Protein AF-A0AA95RT34-F1 (afdb_monomer_lite)

Secondary structure (DSSP, 8-state):
-EEEEEETTEEEEEEEEEE-SSS-EEEEEEEE-GGGTTSSHHHHHHHHHHSS-----

Foldseek 3Di:
DKDFDDDPRDTFWIWDWDDPLPDDIDIDPTDGHPVCPPVCPSVVRVVCVVPDNSDDD

pLDDT: mean 91.42, std 10.41, range [50.22, 97.94]

Sequence (57 aa):
MCYGVYDEGEMIAFARLVTDGATMYYLCDVFVLDEYRGQGISKKLIDTIVNAQITTS

Structure (mmCIF, N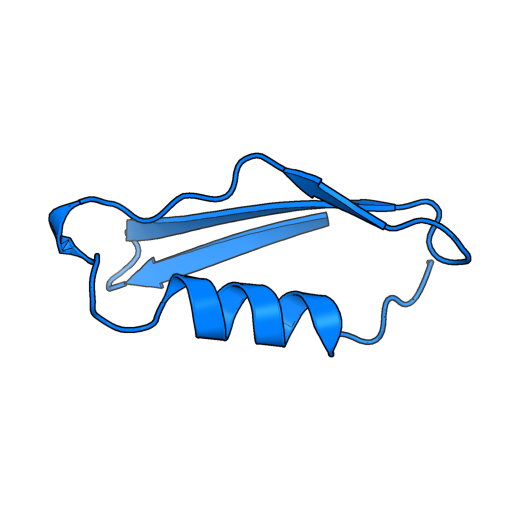/CA/C/O backbone):
data_AF-A0AA95RT34-F1
#
_entry.id   AF-A0AA95RT34-F1
#
loop_
_atom_site.group_PDB
_atom_site.id
_atom_site.type_symbol
_atom_site.label_atom_id
_atom_site.label_alt_id
_atom_site.label_comp_id
_atom_site.label_asym_id
_atom_site.label_entity_id
_atom_site.label_seq_id
_atom_site.pdbx_PDB_ins_code
_atom_site.Cartn_x
_atom_site.Cartn_y
_atom_site.Cartn_z
_atom_site.occupancy
_atom_site.B_iso_or_equiv
_atom_site.auth_seq_id
_atom_site.auth_comp_id
_atom_site.auth_asym_id
_atom_site.auth_atom_id
_atom_site.pdbx_PDB_model_num
ATOM 1 N N . MET A 1 1 ? -2.324 -2.446 -9.892 1.00 90.56 1 MET A N 1
ATOM 2 C CA . MET A 1 1 ? -2.920 -3.336 -8.870 1.00 90.56 1 MET A CA 1
ATOM 3 C C . MET A 1 1 ? -3.696 -2.501 -7.863 1.00 90.56 1 MET A C 1
ATOM 5 O O . MET A 1 1 ? -3.292 -1.373 -7.599 1.00 90.56 1 MET A O 1
ATOM 9 N N . CYS A 1 2 ? -4.799 -3.026 -7.330 1.00 94.19 2 CYS A N 1
ATOM 10 C CA . CYS A 1 2 ? -5.647 -2.332 -6.357 1.00 94.19 2 CYS A CA 1
ATOM 11 C C . CYS A 1 2 ? -5.743 -3.166 -5.082 1.00 94.19 2 CYS A C 1
ATOM 13 O O . CYS A 1 2 ? -5.945 -4.376 -5.158 1.00 94.19 2 CYS A O 1
ATOM 15 N N . TYR A 1 3 ? -5.612 -2.511 -3.936 1.00 95.50 3 TYR A N 1
ATOM 16 C CA . TYR A 1 3 ? -5.637 -3.137 -2.624 1.00 95.50 3 TYR A CA 1
ATOM 17 C C . TYR A 1 3 ? -6.744 -2.493 -1.801 1.00 95.50 3 TYR A C 1
ATOM 19 O O . TYR A 1 3 ? -6.808 -1.269 -1.699 1.00 95.50 3 TYR A O 1
ATOM 27 N N . GLY A 1 4 ? -7.609 -3.326 -1.229 1.00 96.25 4 GLY A N 1
ATOM 28 C CA . GLY A 1 4 ? -8.680 -2.909 -0.333 1.00 96.25 4 GLY A CA 1
ATOM 29 C C . GLY A 1 4 ? -8.553 -3.622 1.005 1.00 96.25 4 GLY A C 1
ATOM 30 O O . GLY A 1 4 ? -8.201 -4.802 1.049 1.00 96.25 4 GLY A O 1
ATOM 31 N N . VAL A 1 5 ? -8.833 -2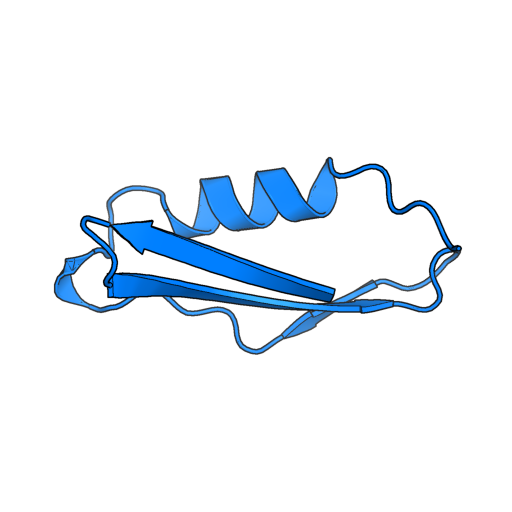.906 2.088 1.00 97.25 5 VAL A N 1
ATOM 32 C CA . VAL A 1 5 ? -9.012 -3.483 3.423 1.00 97.25 5 VAL A CA 1
ATOM 33 C C . VAL A 1 5 ? -10.502 -3.527 3.697 1.00 97.25 5 VAL A C 1
ATOM 35 O O . VAL A 1 5 ? -11.176 -2.509 3.539 1.00 97.25 5 VAL A O 1
ATOM 38 N N . TYR A 1 6 ? -10.989 -4.695 4.105 1.00 96.94 6 TYR A N 1
ATOM 39 C CA . TYR A 1 6 ? -12.399 -4.928 4.382 1.00 96.94 6 TYR A CA 1
ATOM 40 C C . TYR A 1 6 ? -12.601 -5.301 5.845 1.00 96.94 6 TYR A C 1
ATOM 42 O O . TYR A 1 6 ? -11.811 -6.070 6.397 1.00 96.94 6 TYR A O 1
ATOM 50 N N . ASP A 1 7 ? -13.665 -4.775 6.433 1.00 96.31 7 ASP A N 1
ATOM 51 C CA . ASP A 1 7 ? -14.152 -5.107 7.768 1.00 96.31 7 ASP A CA 1
ATOM 52 C C . ASP A 1 7 ? -15.646 -5.415 7.663 1.00 96.31 7 ASP A C 1
ATOM 54 O O . ASP A 1 7 ? -16.393 -4.648 7.067 1.00 96.31 7 ASP A O 1
ATOM 58 N N . GLU A 1 8 ? -16.056 -6.598 8.118 1.00 95.75 8 GLU A N 1
ATOM 59 C CA . GLU A 1 8 ? -17.437 -7.108 7.995 1.00 95.75 8 GLU A CA 1
ATOM 60 C C . GLU A 1 8 ? -18.067 -7.018 6.583 1.00 95.75 8 GLU A C 1
ATOM 62 O O . GLU A 1 8 ? -19.283 -7.005 6.422 1.00 95.75 8 GLU A O 1
ATOM 67 N N . GLY A 1 9 ? -17.238 -7.018 5.534 1.00 95.62 9 GLY A N 1
ATOM 68 C CA . GLY A 1 9 ? -17.677 -6.910 4.137 1.00 95.62 9 GLY A CA 1
ATOM 69 C C . GLY A 1 9 ? -17.679 -5.485 3.575 1.00 95.62 9 GLY A C 1
ATOM 70 O O . GLY A 1 9 ? -17.787 -5.325 2.361 1.00 95.62 9 GLY A O 1
ATOM 71 N N . GLU A 1 10 ? -17.460 -4.471 4.409 1.00 96.44 10 GLU A N 1
ATOM 72 C CA . GLU A 1 10 ? -17.344 -3.069 4.005 1.00 96.44 10 GLU A CA 1
ATOM 73 C C . GLU A 1 10 ? -15.887 -2.685 3.741 1.00 96.44 10 GLU A C 1
ATOM 75 O O . GLU A 1 10 ? -14.980 -3.069 4.479 1.00 96.44 10 GLU A O 1
ATOM 80 N N . MET A 1 11 ? -15.636 -1.914 2.680 1.00 97.00 11 MET A N 1
ATOM 81 C CA . MET A 1 11 ? -14.283 -1.463 2.344 1.00 97.00 11 MET A CA 1
ATOM 82 C C . MET A 1 11 ? -13.909 -0.224 3.162 1.00 97.00 11 MET A C 1
ATOM 84 O O . MET A 1 11 ? -14.398 0.875 2.907 1.00 97.00 11 MET A O 1
ATOM 88 N N . ILE A 1 12 ? -12.980 -0.389 4.101 1.00 97.94 12 ILE A N 1
ATOM 89 C CA . ILE A 1 12 ? -12.593 0.653 5.063 1.00 97.94 12 ILE A CA 1
ATOM 90 C C . ILE A 1 12 ? -11.286 1.373 4.707 1.00 97.94 12 ILE A C 1
ATOM 92 O O . ILE A 1 12 ? -10.990 2.443 5.244 1.00 97.94 12 ILE A O 1
ATOM 96 N N . ALA A 1 13 ? -10.483 0.804 3.805 1.00 97.75 13 ALA A N 1
ATOM 97 C CA . ALA A 1 13 ? -9.291 1.449 3.264 1.00 97.75 13 ALA A CA 1
ATOM 98 C C . ALA A 1 13 ? -8.995 0.974 1.844 1.00 97.75 13 ALA A C 1
ATOM 100 O O . ALA A 1 13 ? -9.325 -0.153 1.472 1.00 97.75 13 ALA A O 1
ATOM 101 N N . PHE A 1 14 ? -8.319 1.820 1.073 1.00 97.75 14 PHE A N 1
ATOM 102 C CA . PHE A 1 14 ? -7.963 1.538 -0.311 1.00 97.75 14 PHE A CA 1
ATOM 103 C C . PHE A 1 14 ? -6.592 2.116 -0.658 1.00 97.75 14 PHE A C 1
ATOM 105 O O . PHE A 1 14 ? -6.167 3.121 -0.086 1.00 97.75 14 PHE A O 1
ATOM 112 N N . ALA A 1 15 ? -5.904 1.467 -1.594 1.00 97.06 15 ALA A N 1
ATOM 113 C CA . ALA A 1 15 ? -4.693 1.965 -2.227 1.00 97.06 15 ALA A CA 1
ATOM 114 C C . ALA A 1 15 ? -4.551 1.397 -3.643 1.00 97.06 15 ALA A C 1
ATOM 116 O O . ALA A 1 15 ? -4.802 0.212 -3.895 1.00 97.06 15 ALA A O 1
ATOM 117 N N . ARG A 1 16 ? -4.071 2.226 -4.570 1.00 95.56 16 ARG A N 1
ATOM 118 C CA . ARG A 1 16 ? -3.778 1.828 -5.946 1.00 95.56 16 ARG A CA 1
ATOM 119 C C . ARG A 1 16 ? -2.285 1.922 -6.221 1.00 95.56 16 ARG A C 1
ATOM 121 O O . ARG A 1 16 ? -1.671 2.970 -6.043 1.00 95.56 16 ARG A O 1
ATOM 128 N N . LEU A 1 17 ? -1.714 0.821 -6.700 1.00 94.25 17 LEU A N 1
ATOM 129 C CA . LEU A 1 17 ? -0.335 0.755 -7.168 1.00 94.25 17 LEU A CA 1
ATOM 130 C C . LEU A 1 17 ? -0.309 0.715 -8.696 1.00 94.25 17 LEU A C 1
ATOM 132 O O . LEU A 1 17 ? -0.788 -0.243 -9.312 1.00 94.25 17 LEU A O 1
ATOM 136 N N . VAL A 1 18 ? 0.277 1.738 -9.301 1.00 94.12 18 VAL A N 1
ATOM 137 C CA . VAL A 1 18 ? 0.610 1.784 -10.726 1.00 94.12 18 VAL A CA 1
ATOM 138 C C . VAL A 1 18 ? 2.085 1.432 -10.863 1.00 94.12 18 VAL A C 1
ATOM 140 O O . VAL A 1 18 ? 2.925 2.016 -10.187 1.00 94.12 18 VAL A O 1
ATOM 143 N N . THR A 1 19 ? 2.411 0.445 -11.688 1.00 93.12 19 THR A N 1
ATOM 144 C CA . THR A 1 19 ? 3.784 -0.050 -11.821 1.00 93.12 19 THR A CA 1
ATOM 145 C C . THR A 1 19 ? 4.011 -0.661 -13.196 1.00 93.12 19 THR A C 1
ATOM 147 O O . THR A 1 19 ? 3.067 -1.166 -13.804 1.00 93.12 19 THR A O 1
ATOM 150 N N . ASP A 1 20 ? 5.256 -0.606 -13.666 1.00 91.75 20 ASP A N 1
ATOM 151 C CA . ASP A 1 20 ? 5.745 -1.345 -14.836 1.00 91.75 20 ASP A CA 1
ATOM 152 C C . ASP A 1 20 ? 6.109 -2.809 -14.505 1.00 91.75 20 ASP A C 1
ATOM 154 O O . ASP A 1 20 ? 6.442 -3.577 -15.402 1.00 91.75 20 ASP A O 1
ATOM 158 N N . GLY A 1 21 ? 6.050 -3.199 -13.225 1.00 87.25 21 GLY A N 1
ATOM 159 C CA . GLY A 1 21 ? 6.401 -4.532 -12.740 1.00 87.25 21 GLY A CA 1
ATOM 160 C C . GLY A 1 21 ? 7.902 -4.820 -12.706 1.00 87.25 21 GLY A C 1
ATOM 161 O O . GLY A 1 21 ? 8.282 -5.977 -12.552 1.00 87.25 21 GLY A O 1
ATOM 162 N N . ALA A 1 22 ? 8.756 -3.804 -12.865 1.00 86.56 22 ALA A N 1
ATOM 163 C CA . ALA A 1 22 ? 10.203 -3.989 -12.926 1.00 86.56 22 ALA A CA 1
ATOM 164 C C . ALA A 1 22 ? 10.980 -2.891 -12.193 1.00 86.56 22 ALA A C 1
ATOM 166 O O . ALA A 1 22 ? 11.798 -3.197 -11.325 1.00 86.56 22 ALA A O 1
ATOM 167 N N . THR A 1 23 ? 10.750 -1.619 -12.528 1.00 88.00 23 THR A N 1
ATOM 168 C CA . THR 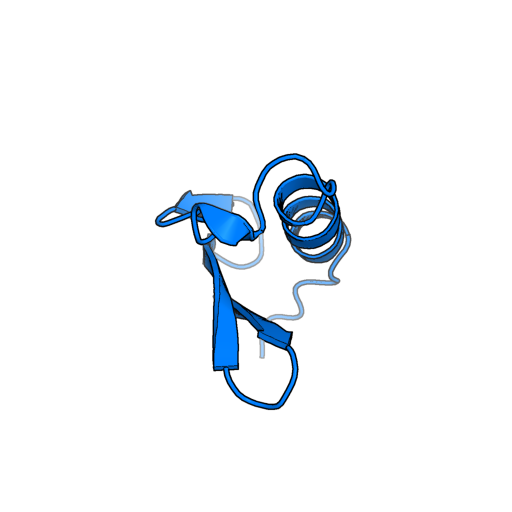A 1 23 ? 11.621 -0.512 -12.099 1.00 88.00 23 THR A CA 1
ATOM 169 C C . THR A 1 23 ? 10.890 0.659 -11.462 1.00 88.00 23 THR A C 1
ATOM 171 O O . THR A 1 23 ? 11.503 1.419 -10.711 1.00 88.00 23 THR A O 1
ATOM 174 N N . MET A 1 24 ? 9.590 0.808 -11.712 1.00 89.81 24 MET A N 1
ATOM 175 C CA . MET A 1 24 ? 8.816 1.951 -11.2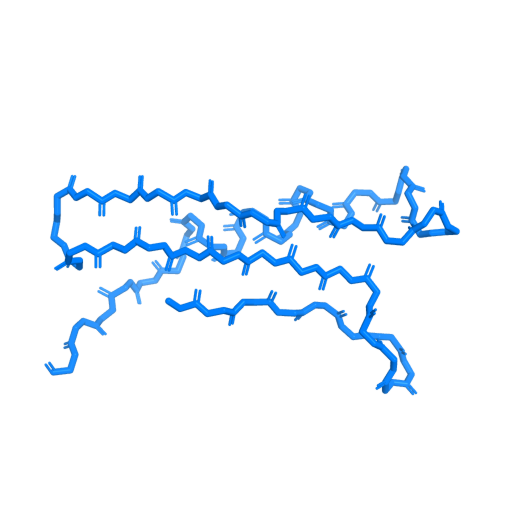55 1.00 89.81 24 MET A CA 1
ATOM 176 C C . MET A 1 24 ? 7.564 1.519 -10.502 1.00 89.81 24 MET A C 1
ATOM 178 O O . MET A 1 24 ? 6.778 0.694 -10.964 1.00 89.81 24 MET A O 1
ATOM 182 N N . TYR A 1 25 ? 7.338 2.177 -9.368 1.00 92.81 25 TYR A N 1
ATOM 183 C CA . TYR A 1 25 ? 6.163 2.006 -8.526 1.00 92.81 25 TYR A CA 1
ATOM 184 C C . TYR A 1 25 ? 5.604 3.380 -8.158 1.00 92.81 25 TYR A C 1
ATOM 186 O O . TYR A 1 25 ? 6.330 4.245 -7.671 1.00 92.81 25 TYR A O 1
ATOM 194 N N . TYR A 1 26 ? 4.310 3.582 -8.383 1.00 94.44 26 TYR A N 1
ATOM 195 C CA . TYR A 1 26 ? 3.589 4.798 -8.038 1.00 94.44 26 TYR A CA 1
ATOM 196 C C . TYR A 1 26 ? 2.346 4.448 -7.227 1.00 94.44 26 TYR A C 1
ATOM 198 O O . TYR A 1 26 ? 1.425 3.787 -7.713 1.00 94.44 26 TYR A O 1
ATOM 206 N N . LEU A 1 27 ? 2.343 4.879 -5.968 1.00 94.00 27 LEU A N 1
ATOM 207 C CA . LEU A 1 27 ? 1.234 4.674 -5.049 1.00 94.00 27 LEU A CA 1
ATOM 208 C C . LEU A 1 27 ? 0.298 5.884 -5.099 1.00 94.00 27 LEU A C 1
ATOM 210 O O . LEU A 1 27 ? 0.738 7.023 -4.954 1.00 94.00 27 LEU A O 1
ATOM 214 N N . CYS A 1 28 ? -0.991 5.634 -5.291 1.00 95.31 28 CYS A N 1
ATOM 215 C CA . CYS A 1 28 ? -2.013 6.666 -5.407 1.00 95.31 28 CYS A CA 1
ATOM 216 C C . CYS A 1 28 ? -3.333 6.236 -4.762 1.00 95.31 28 CYS A C 1
ATOM 218 O O . CYS A 1 28 ? -3.525 5.067 -4.419 1.00 95.31 28 CYS A O 1
ATOM 220 N N . ASP A 1 29 ? -4.220 7.215 -4.575 1.00 95.12 29 ASP A N 1
ATOM 221 C CA . ASP A 1 29 ? -5.570 7.040 -4.028 1.00 95.12 29 ASP A CA 1
ATOM 222 C C . ASP A 1 29 ? -5.595 6.322 -2.668 1.00 95.12 29 ASP A C 1
ATOM 224 O O . ASP A 1 29 ? -6.483 5.521 -2.391 1.00 95.12 29 ASP A O 1
ATOM 228 N N . VAL A 1 30 ? -4.593 6.581 -1.819 1.00 95.00 30 VAL A N 1
ATOM 229 C CA . VAL A 1 30 ? -4.492 5.952 -0.497 1.00 95.00 30 VAL A CA 1
ATOM 230 C C . VAL A 1 30 ? -5.407 6.667 0.484 1.00 95.00 30 VAL A C 1
ATOM 232 O O . VAL A 1 30 ? -5.183 7.836 0.803 1.00 95.00 30 VAL A O 1
ATOM 235 N N . PHE A 1 31 ? -6.396 5.956 1.019 1.00 96.62 31 PHE A N 1
ATOM 236 C CA . PHE A 1 31 ? -7.254 6.488 2.073 1.00 96.62 31 PHE A CA 1
ATOM 237 C C . PHE A 1 31 ? -7.696 5.415 3.068 1.00 96.62 31 PHE A C 1
ATOM 239 O O . PHE A 1 31 ? -7.681 4.218 2.786 1.00 96.62 31 PHE A O 1
ATOM 246 N N . VAL A 1 32 ? -8.094 5.887 4.247 1.00 97.81 32 VAL A N 1
ATOM 247 C CA . VAL A 1 32 ? -8.770 5.124 5.303 1.00 97.81 32 VAL A CA 1
ATOM 248 C C . VAL A 1 32 ? -9.981 5.953 5.724 1.00 97.81 32 VAL A C 1
ATOM 250 O O . VAL A 1 32 ? -9.834 7.174 5.900 1.00 97.81 32 VAL A O 1
ATOM 253 N N . LEU A 1 33 ? -11.143 5.307 5.859 1.00 97.56 33 LEU A N 1
ATOM 254 C CA . LEU A 1 33 ? -12.364 5.934 6.373 1.00 97.56 33 LEU A CA 1
ATOM 255 C C . LEU A 1 33 ? -12.108 6.558 7.750 1.00 97.56 33 LEU A C 1
ATOM 257 O O . LEU A 1 33 ? -11.307 6.037 8.529 1.00 97.56 33 LEU A O 1
ATOM 261 N N . ASP A 1 34 ? -12.738 7.698 8.023 1.00 97.19 34 ASP A N 1
ATOM 262 C CA . ASP A 1 34 ? -12.413 8.555 9.169 1.00 97.19 34 ASP A CA 1
ATOM 263 C C . ASP A 1 34 ? -12.535 7.810 10.506 1.00 97.19 34 ASP A C 1
ATOM 265 O O . ASP A 1 34 ? -11.659 7.931 11.364 1.00 97.19 34 ASP A O 1
ATOM 269 N N . GLU A 1 35 ? -13.553 6.963 10.637 1.00 97.12 35 GLU A N 1
ATOM 270 C CA . GLU A 1 35 ? -13.874 6.147 11.813 1.00 97.12 35 GLU A CA 1
ATOM 271 C C . GLU A 1 35 ? -12.798 5.092 12.117 1.00 97.12 35 GLU A C 1
ATOM 273 O O . GLU A 1 35 ? -12.636 4.651 13.256 1.00 97.12 35 GLU A O 1
ATOM 278 N N . TYR A 1 36 ? -12.017 4.718 11.102 1.00 96.44 36 TYR A N 1
ATOM 279 C CA . TYR A 1 36 ? -10.996 3.674 11.161 1.00 96.44 36 TYR A CA 1
ATOM 280 C C . TYR A 1 36 ? -9.567 4.241 11.246 1.00 96.44 36 TYR A C 1
ATOM 282 O O . TYR A 1 36 ? -8.576 3.502 11.316 1.00 96.44 36 TYR A O 1
ATOM 290 N N . ARG A 1 37 ? -9.410 5.570 11.262 1.00 96.19 37 ARG A N 1
ATOM 291 C CA . ARG A 1 37 ? -8.094 6.220 11.366 1.00 96.19 37 ARG A CA 1
ATOM 292 C C . ARG A 1 37 ? -7.465 6.030 12.746 1.00 96.19 37 ARG A C 1
ATOM 294 O O . ARG A 1 37 ? -8.119 5.745 13.738 1.00 96.19 37 ARG A O 1
ATOM 301 N N . GLY A 1 38 ? -6.139 6.168 12.803 1.00 96.12 38 GLY A N 1
ATOM 302 C CA . GLY A 1 38 ? -5.363 6.009 14.042 1.00 96.12 38 GLY A CA 1
ATOM 303 C C . GLY A 1 38 ? -5.075 4.557 14.446 1.00 96.12 38 GLY A C 1
ATOM 304 O O . GLY A 1 38 ? -4.245 4.330 15.319 1.00 96.12 38 GLY A O 1
ATOM 305 N N . GLN A 1 39 ? -5.660 3.572 13.760 1.00 96.56 39 GLN A N 1
ATOM 306 C CA . GLN A 1 39 ? -5.520 2.145 14.084 1.00 96.56 39 GLN A CA 1
ATOM 307 C C . GLN A 1 39 ? -4.358 1.443 13.349 1.00 96.56 39 GLN A C 1
ATOM 309 O O . GLN A 1 39 ? -4.212 0.227 13.399 1.00 96.56 39 GLN A O 1
ATOM 314 N N . GLY A 1 40 ? -3.523 2.192 12.617 1.00 96.00 40 GLY A N 1
ATOM 315 C CA . GLY A 1 40 ? -2.383 1.635 11.872 1.00 96.00 40 GLY A CA 1
ATOM 316 C C . GLY A 1 40 ? -2.737 0.922 10.558 1.00 96.00 40 GLY A C 1
ATOM 317 O O . GLY A 1 40 ? -1.851 0.347 9.927 1.00 96.00 40 GLY A O 1
ATOM 318 N N . ILE A 1 41 ? -3.991 1.001 10.102 1.00 96.56 41 ILE A N 1
ATOM 319 C CA . ILE A 1 41 ? -4.476 0.335 8.879 1.00 96.56 41 ILE A CA 1
ATOM 320 C C . ILE A 1 41 ? -3.678 0.755 7.641 1.00 96.56 41 ILE A C 1
ATOM 322 O O . ILE A 1 41 ? -3.207 -0.104 6.900 1.00 96.56 41 ILE A O 1
ATOM 326 N N . SER A 1 42 ? -3.452 2.058 7.444 1.00 94.00 42 SER A N 1
ATOM 327 C CA . SER A 1 42 ? -2.675 2.557 6.300 1.00 94.00 42 SER A CA 1
ATOM 328 C C . SER A 1 42 ? -1.234 2.046 6.304 1.00 94.00 42 SER A C 1
ATOM 330 O O . SER A 1 42 ? -0.710 1.695 5.252 1.00 94.00 42 SER A O 1
ATOM 332 N N . LYS A 1 43 ? -0.604 1.932 7.482 1.00 95.25 43 LYS A N 1
ATOM 333 C CA . LYS A 1 43 ? 0.741 1.352 7.609 1.00 95.25 43 LYS A CA 1
ATOM 334 C C . LYS A 1 43 ? 0.753 -0.108 7.176 1.00 95.25 43 LYS A C 1
ATOM 336 O O . LYS A 1 43 ? 1.588 -0.475 6.361 1.00 95.25 43 LYS A O 1
ATOM 341 N N . LYS A 1 44 ? -0.184 -0.917 7.676 1.00 95.44 44 LYS A N 1
ATOM 342 C CA . LYS A 1 44 ? -0.279 -2.341 7.323 1.00 95.44 44 LYS A CA 1
ATOM 343 C C . LYS A 1 44 ? -0.587 -2.543 5.836 1.00 95.44 44 LYS A C 1
ATOM 345 O O . LYS A 1 44 ? -0.011 -3.426 5.207 1.00 95.44 44 LYS A O 1
ATOM 350 N N . LEU A 1 45 ? -1.459 -1.707 5.271 1.00 95.06 45 LEU A N 1
ATOM 351 C CA . LEU A 1 45 ? -1.784 -1.715 3.847 1.00 95.06 45 LEU A CA 1
ATOM 352 C C . LEU A 1 45 ? -0.544 -1.423 2.993 1.00 95.06 45 LEU A C 1
ATOM 354 O O . LEU A 1 45 ? -0.228 -2.197 2.097 1.00 95.06 45 LEU A O 1
ATOM 358 N N . ILE A 1 46 ? 0.188 -0.348 3.295 1.00 93.88 46 ILE A N 1
ATOM 359 C CA . ILE A 1 46 ? 1.400 0.016 2.550 1.00 93.88 46 ILE A CA 1
ATOM 360 C C . ILE A 1 46 ? 2.485 -1.053 2.711 1.00 93.88 46 ILE A C 1
ATOM 362 O O . ILE A 1 46 ? 3.100 -1.436 1.722 1.00 93.88 46 ILE A O 1
ATOM 366 N N . ASP A 1 47 ? 2.687 -1.573 3.922 1.00 94.62 47 ASP A N 1
ATOM 367 C CA . ASP A 1 47 ? 3.654 -2.643 4.188 1.00 94.62 47 ASP A CA 1
ATOM 368 C C . ASP A 1 47 ? 3.342 -3.907 3.372 1.00 94.62 47 ASP A C 1
ATOM 370 O O . ASP A 1 47 ? 4.233 -4.505 2.771 1.00 94.62 47 ASP A O 1
ATOM 374 N N . THR A 1 48 ? 2.058 -4.253 3.248 1.00 93.19 48 THR A N 1
ATOM 375 C CA . THR A 1 48 ? 1.607 -5.362 2.396 1.00 93.19 48 THR A CA 1
ATOM 376 C C . THR A 1 48 ? 1.939 -5.111 0.925 1.00 93.19 48 THR A C 1
ATOM 378 O O . THR A 1 48 ? 2.363 -6.028 0.232 1.00 93.19 48 THR A O 1
ATOM 381 N N . ILE A 1 49 ? 1.767 -3.878 0.437 1.00 92.12 49 ILE A N 1
ATOM 382 C CA . ILE A 1 49 ? 2.038 -3.517 -0.962 1.00 92.12 49 ILE A CA 1
ATOM 383 C C . ILE A 1 49 ? 3.538 -3.548 -1.263 1.00 92.12 49 ILE A C 1
ATOM 385 O O . ILE A 1 49 ? 3.940 -4.077 -2.295 1.00 92.12 49 ILE A O 1
ATOM 389 N N . VAL A 1 50 ? 4.363 -2.990 -0.375 1.00 90.12 50 VAL A N 1
ATOM 390 C CA . VAL A 1 50 ? 5.818 -2.875 -0.574 1.00 90.12 50 VAL A CA 1
ATOM 391 C C . VAL A 1 50 ? 6.508 -4.234 -0.489 1.00 90.12 50 VAL A C 1
ATOM 393 O O . VAL A 1 50 ? 7.447 -4.486 -1.238 1.00 90.12 50 VAL A O 1
ATOM 396 N N . ASN A 1 51 ? 6.039 -5.116 0.395 1.00 89.38 51 ASN A N 1
ATOM 397 C CA . ASN A 1 51 ? 6.615 -6.451 0.559 1.00 89.38 51 ASN A CA 1
ATOM 398 C C . ASN A 1 51 ? 5.951 -7.516 -0.328 1.00 89.38 51 ASN A C 1
ATOM 400 O O . ASN A 1 51 ? 6.363 -8.678 -0.301 1.00 89.38 51 ASN A O 1
ATOM 404 N N . ALA A 1 52 ? 4.928 -7.161 -1.109 1.00 83.00 52 ALA A N 1
ATOM 405 C CA . ALA A 1 52 ? 4.341 -8.086 -2.065 1.00 83.00 52 ALA A CA 1
ATOM 406 C C . ALA A 1 52 ? 5.356 -8.418 -3.168 1.00 83.00 52 ALA A C 1
ATOM 408 O O . ALA A 1 52 ? 5.964 -7.530 -3.764 1.00 83.00 52 ALA A O 1
ATOM 409 N N . GLN A 1 53 ? 5.500 -9.704 -3.496 1.00 71.19 53 GLN A N 1
ATOM 410 C CA . GLN A 1 53 ? 6.201 -10.103 -4.713 1.00 71.19 53 GLN A CA 1
ATOM 411 C C . GLN A 1 53 ? 5.333 -9.738 -5.914 1.00 71.19 53 GLN A C 1
ATOM 413 O O . GLN A 1 53 ? 4.330 -10.395 -6.204 1.00 71.19 53 GLN A O 1
ATOM 418 N N . ILE A 1 54 ? 5.708 -8.665 -6.603 1.00 67.31 54 ILE A N 1
ATOM 419 C CA . ILE A 1 54 ? 5.019 -8.222 -7.810 1.00 67.31 54 ILE A CA 1
ATOM 420 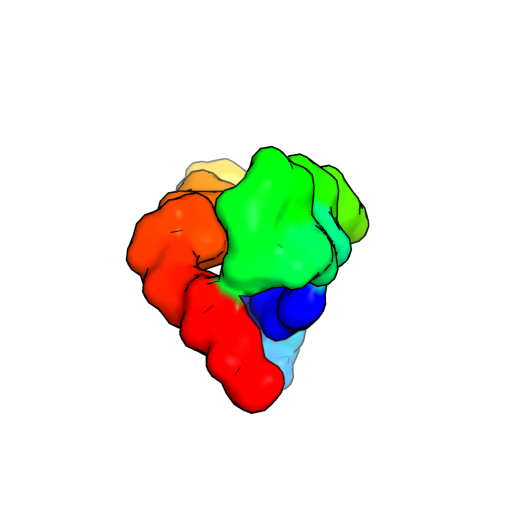C C . ILE A 1 54 ? 5.455 -9.149 -8.938 1.00 67.31 54 ILE A C 1
ATOM 422 O O . ILE A 1 54 ? 6.490 -8.955 -9.563 1.00 67.31 54 ILE A O 1
ATOM 426 N N . THR A 1 55 ? 4.683 -10.216 -9.133 1.00 57.66 55 THR A N 1
ATOM 427 C CA . THR A 1 55 ? 4.899 -11.164 -10.226 1.00 57.66 55 THR A CA 1
ATOM 428 C C . THR A 1 55 ? 4.122 -10.654 -11.430 1.00 57.66 55 THR A C 1
ATOM 430 O O . THR A 1 55 ? 2.891 -10.632 -11.418 1.00 57.66 55 THR A O 1
ATOM 433 N N . THR A 1 56 ? 4.831 -10.190 -12.452 1.00 54.72 56 THR A N 1
ATOM 434 C CA . THR A 1 56 ? 4.248 -9.892 -13.761 1.00 54.72 56 THR A CA 1
ATOM 435 C C . THR A 1 56 ? 3.790 -11.202 -14.405 1.00 54.72 56 THR A C 1
ATOM 437 O O . THR A 1 56 ? 4.529 -12.185 -14.402 1.00 54.72 56 THR A O 1
ATOM 440 N N . SER A 1 57 ? 2.532 -11.233 -14.861 1.00 50.22 57 SER A N 1
ATOM 441 C CA 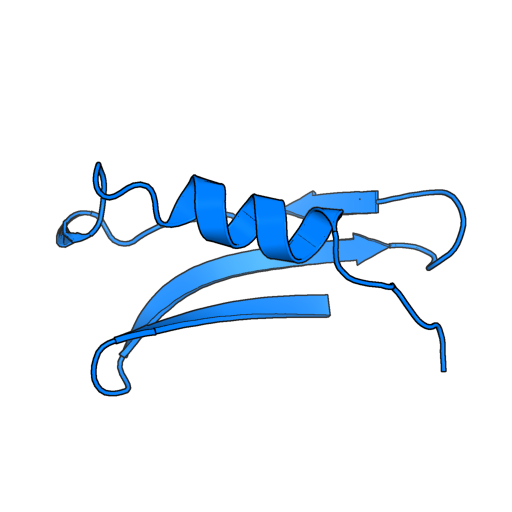. SER A 1 57 ? 1.967 -12.358 -15.625 1.00 50.22 57 SER A CA 1
ATOM 442 C C . SER A 1 57 ? 2.592 -12.472 -17.009 1.00 50.22 57 SER A C 1
ATOM 444 O O . SER A 1 57 ? 2.947 -11.409 -17.569 1.00 50.22 57 SER A O 1
#

Radius of gyration: 12.13 Å; chains: 1; bounding box: 29×21×30 Å

=== Feature glossary ===
Reading guide. The protein is described through the following features:

Foldseek 3Di. A 3Di character summarizes, for each residue, the relative orientation of the Cα frame of its nearest spatial neighbor. Because it encodes fold topology rather than chemistry, 3Di alignments detect remote structural similarity that sequence alignment misses.

Contact-map, Ramachandran, and PAE plots. Plot images: a contact map (which residues are close in 3D, as an N×N binary image), a Ramachandran scatter (backbone torsion angles, revealing secondary-structure composition at a glance), and — for AlphaFold structures — a PAE heatmap (pairwise prediction confidence).

Radius of gyration, Cα contacts, bounding box. Radius of gyration (Rg) is the root-mean-square distance of Cα atoms from their centroid — a single number for overall size and compactness. A globular domain of N residues has Rg ≈ 2.2·N^0.38 Å; an extended or disordered chain has a much larger Rg. The Cα contact count is the number of residue pairs whose Cα atoms are within 8 Å and are more than four positions apart in sequence — a standard proxy for tertiary packing density. The bounding box is the smallest axis-aligned box enclosing all Cα atoms.

Secondary structure (8-state, DSSP). Eight-state secondary structure (DSSP): H is the canonical α-helix, G the tighter 3₁₀-helix, I the wider π-helix; E/B are β-structure, T and S are turns and bends, and '-' is everything else. DSSP derives these from the pattern of main-chain N–H···O=C hydrogen bonds, not from the sequence.

B-factor. B-factor (Debye–Waller factor) reflects atomic displacement in the crystal lattice. It is an experimental observable (units Å²), not a prediction; low values mean the atom is pinned down, high values mean it moves or is heterogeneous across the crystal.

pLDDT. pLDDT is the predicted lDDT-Cα score: AlphaFold's confidence that the local environment of each residue (all inter-atomic distances within 15 Å) is correctly placed. It is a per-residue number between 0 and 100, with higher meaning more reliable.

Nearest PDB structures. Nearest PDB neighbors are the top structural matches found by Foldseek when searching this structure against the entire Protein Data Bank. Each hit reports a TM-score (0 to 1; >0.5 almost always implies the same fold) and an E-value. These are *structural* homologs — they may share no detectable sequence similarity.

Solvent-accessible surface area. Accessible surface area quantifies burial. A residue with SASA near zero is packed into the hydrophobic core; one with SASA >100 Å² sits on the surface. Computed here via the Shrake–Rupley numerical algorithm with a 1.4 Å probe.

Rendered structure images. Structure images are PyMOL renders from six orthogonal camera directions. Cartoon representation draws helices as coils and strands as arrows; sticks shows the backbone as bonds; surface shows the solvent-excluded envelope. Rainbow coloring maps sequence position to hue (blue→red, N→C); chain coloring assigns a distinct color per polypeptide.

Backbone torsions (φ/ψ). φ (phi) and ψ (psi) are the two rotatable backbone dihedrals per residue: φ is the C(i-1)–N–Cα–C torsion, ψ is the N–Cα–C–N(i+1) torsion, both in degrees on (−180°, 180°]. α-helical residues cluster near (−60°, −45°); β-strand residues near (−120°, +130°). A Ramachandran plot is simply a scatter of (φ, ψ) for every residue.

Predicted aligned error. Predicted Aligned Error (PAE) is an AlphaFold confidence matrix: entry (i, j) is the expected error in the position of residue j, in ångströms, when the prediction is superimposed on the true structure at residue i. Low PAE within a block of residues means that block is internally rigid and well-predicted; high PAE between two blocks means their relative placement is uncertain even if each block individually is confident.

mmCIF coordinates. Structure coordinates are given as an mmCIF _atom_site loop: one row per atom with element, residue name, chain id, sequence number, and x/y/z position in Å. Only the four main-chain atoms per residue are included here; side chains are omitted to keep the record compact.

InterPro / GO / CATH / organism. Database cross-references. InterPro integrates a dozen domain/family signature databases into unified entries with residue-range hits. GO terms attach function/process/location labels with evidence codes. CATH codes position the fold in a four-level structural taxonomy. Organism is the NCBI-taxonomy species name.

Secondary structure (3-state, P-SEA). SS3 is a coarse helix/strand/coil call (letters a/b/c) made by the P-SEA algorithm from inter-Cα distances and dihedrals. It is less detailed than DSSP but needs only Cα positions.

Sequence. Sequence gives the chain of amino acids in standard one-letter code (A=alanine, C=cysteine, …, Y=tyrosine), read N→C. It is the only feature that is directly encoded by the gene; all structural features are derived from the folded form of this sequence.